Protein AF-A0A183H4Y2-F1 (afdb_monomer_lite)

Structure (mmCIF, N/CA/C/O backbone):
data_AF-A0A183H4Y2-F1
#
_entry.id   AF-A0A183H4Y2-F1
#
loop_
_atom_site.group_PDB
_atom_site.id
_atom_site.type_symbol
_atom_site.label_atom_id
_atom_site.label_alt_id
_atom_site.label_comp_id
_atom_site.label_asym_id
_atom_site.label_entity_id
_atom_site.label_seq_id
_atom_site.pdbx_PDB_ins_code
_atom_site.Cartn_x
_atom_site.Cartn_y
_atom_site.Cartn_z
_atom_site.occupancy
_atom_site.B_iso_or_equiv
_atom_site.auth_seq_id
_atom_site.auth_comp_id
_atom_site.auth_asym_id
_atom_site.auth_atom_id
_atom_site.pdbx_PDB_model_num
ATOM 1 N N . MET A 1 1 ? 34.879 16.939 7.300 1.00 57.47 1 MET A N 1
ATOM 2 C CA . MET A 1 1 ? 33.746 17.148 6.370 1.00 57.47 1 MET A CA 1
ATOM 3 C C . MET A 1 1 ? 32.665 16.121 6.685 1.00 57.47 1 MET A C 1
ATOM 5 O O . MET A 1 1 ? 32.952 14.937 6.594 1.00 57.47 1 MET A O 1
ATOM 9 N N . ARG A 1 2 ? 31.467 16.525 7.132 1.00 61.78 2 ARG A N 1
ATOM 10 C CA . ARG A 1 2 ? 30.341 15.595 7.344 1.00 61.78 2 ARG A CA 1
ATOM 11 C C . ARG A 1 2 ? 29.451 15.633 6.103 1.00 61.78 2 ARG A C 1
ATOM 13 O O . ARG A 1 2 ? 28.787 16.639 5.870 1.00 61.78 2 ARG A O 1
ATOM 20 N N . SER A 1 3 ? 29.492 14.572 5.300 1.00 68.06 3 SER A N 1
ATOM 21 C CA . SER A 1 3 ? 28.592 14.394 4.158 1.00 68.06 3 SER A CA 1
ATOM 22 C C . SER A 1 3 ? 27.166 14.215 4.680 1.00 68.06 3 SER A C 1
ATOM 24 O O . SER A 1 3 ? 26.912 13.315 5.482 1.00 68.06 3 SER A O 1
ATOM 26 N N . ARG A 1 4 ? 26.245 15.103 4.294 1.00 67.62 4 ARG A N 1
ATOM 27 C CA . ARG A 1 4 ? 24.822 14.964 4.620 1.00 67.62 4 ARG A CA 1
ATOM 28 C C . ARG A 1 4 ? 24.182 14.113 3.528 1.00 67.62 4 ARG A C 1
ATOM 30 O O . ARG A 1 4 ? 23.989 14.601 2.419 1.00 67.62 4 ARG A O 1
ATOM 37 N N . ARG A 1 5 ? 23.867 12.850 3.827 1.00 73.12 5 ARG A N 1
ATOM 38 C CA . ARG A 1 5 ? 22.968 12.062 2.974 1.00 73.12 5 ARG A CA 1
ATOM 39 C C . ARG A 1 5 ? 21.549 12.597 3.154 1.00 73.12 5 ARG A C 1
ATOM 41 O O . ARG A 1 5 ? 21.084 12.727 4.283 1.00 73.12 5 ARG A O 1
ATOM 48 N N . ILE A 1 6 ? 20.891 12.933 2.049 1.00 73.00 6 ILE A N 1
ATOM 49 C CA . ILE A 1 6 ? 19.457 13.228 2.025 1.00 73.00 6 ILE A CA 1
ATOM 50 C C . ILE A 1 6 ? 18.742 11.878 1.953 1.00 73.00 6 ILE A C 1
ATOM 52 O O . ILE A 1 6 ? 19.039 11.081 1.068 1.00 73.00 6 ILE A O 1
ATOM 56 N N . ILE A 1 7 ? 17.856 11.611 2.911 1.00 77.88 7 ILE A N 1
ATOM 57 C CA . ILE A 1 7 ? 17.070 10.375 2.986 1.00 77.88 7 ILE A CA 1
ATOM 58 C C . ILE A 1 7 ? 15.661 10.696 2.488 1.00 77.88 7 ILE A C 1
ATOM 60 O O . ILE A 1 7 ? 15.020 11.608 3.011 1.00 77.88 7 ILE A O 1
ATOM 64 N N . PHE A 1 8 ? 15.185 9.948 1.493 1.00 79.19 8 PHE A N 1
ATOM 65 C CA . PHE A 1 8 ? 13.812 10.039 1.002 1.00 79.19 8 PHE A CA 1
ATOM 66 C C . PHE A 1 8 ? 12.956 8.997 1.722 1.00 79.19 8 PHE A C 1
ATOM 68 O O . PHE A 1 8 ? 13.274 7.812 1.701 1.00 79.19 8 PHE A O 1
ATOM 75 N N . GLN A 1 9 ? 11.896 9.447 2.395 1.00 83.12 9 GLN A N 1
ATOM 76 C CA . GLN A 1 9 ? 10.962 8.586 3.122 1.00 83.12 9 GLN A CA 1
ATOM 77 C C . GLN A 1 9 ? 9.564 8.745 2.526 1.00 83.12 9 GLN A C 1
ATOM 79 O O . GLN A 1 9 ? 9.090 9.869 2.352 1.00 83.12 9 GLN A O 1
ATOM 84 N N . HIS A 1 10 ? 8.905 7.623 2.240 1.00 83.69 10 HIS A N 1
ATOM 85 C CA . HIS A 1 10 ? 7.562 7.576 1.667 1.00 83.69 10 HIS A CA 1
ATOM 86 C C . HIS A 1 10 ? 6.640 6.754 2.571 1.00 83.69 10 HIS A C 1
ATOM 88 O O . HIS A 1 10 ? 7.053 5.734 3.116 1.00 83.69 10 HIS A O 1
ATOM 94 N N . ILE A 1 11 ? 5.396 7.210 2.737 1.00 86.44 11 ILE A N 1
ATOM 95 C CA . ILE A 1 11 ? 4.360 6.512 3.507 1.00 86.44 11 ILE A CA 1
ATOM 96 C C . ILE A 1 11 ? 3.352 5.935 2.518 1.00 86.44 11 ILE A C 1
ATOM 98 O O . ILE A 1 11 ? 2.874 6.649 1.636 1.00 86.44 11 ILE A O 1
ATOM 102 N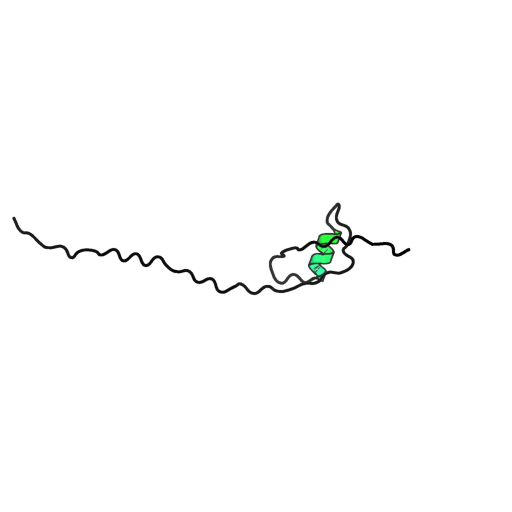 N . LEU A 1 12 ? 3.026 4.655 2.684 1.00 85.62 12 LEU A N 1
ATOM 103 C CA . LEU A 1 12 ? 2.089 3.921 1.841 1.00 85.62 12 LEU A CA 1
ATOM 104 C C . LEU A 1 12 ? 0.980 3.334 2.718 1.00 85.62 12 LEU A C 1
ATOM 106 O O . LEU A 1 12 ? 1.256 2.785 3.783 1.00 85.62 12 LEU A O 1
ATOM 110 N N . ALA A 1 13 ? -0.268 3.454 2.267 1.00 87.62 13 ALA A N 1
ATOM 111 C CA . ALA A 1 13 ? -1.394 2.727 2.840 1.00 87.62 13 ALA A CA 1
ATOM 112 C C . ALA A 1 13 ? -1.603 1.450 2.023 1.00 87.62 13 ALA A C 1
ATOM 114 O O . ALA A 1 13 ? -1.716 1.520 0.799 1.00 87.62 13 ALA A O 1
ATOM 115 N N . VAL A 1 14 ? -1.637 0.303 2.697 1.00 83.25 14 VAL A N 1
ATOM 116 C CA . VAL A 1 14 ? -1.848 -1.007 2.074 1.00 83.25 14 VAL A CA 1
ATOM 117 C C . VAL A 1 14 ? -3.152 -1.580 2.615 1.00 83.25 14 VAL A C 1
ATOM 119 O O . VAL A 1 14 ? -3.438 -1.433 3.803 1.00 83.25 14 VAL A O 1
ATOM 122 N N . ASP A 1 15 ? -3.964 -2.160 1.734 1.00 82.00 15 ASP A N 1
ATOM 123 C CA . ASP A 1 15 ? -5.237 -2.775 2.109 1.00 82.00 15 ASP A CA 1
ATOM 124 C C . ASP A 1 15 ? -5.010 -4.209 2.625 1.00 82.00 15 ASP A C 1
ATOM 126 O O . ASP A 1 15 ? -4.240 -4.970 2.035 1.00 82.00 15 ASP A O 1
ATOM 130 N N . GLY A 1 16 ? -5.676 -4.574 3.724 1.00 72.88 16 GLY A N 1
ATOM 131 C CA . GLY A 1 16 ? -5.567 -5.889 4.377 1.00 72.88 16 GLY A CA 1
ATOM 132 C C . GLY A 1 16 ? -4.314 -6.126 5.242 1.00 72.88 16 GLY A C 1
ATOM 133 O O . GLY A 1 16 ? -3.481 -5.244 5.439 1.00 72.88 16 GLY A O 1
ATOM 134 N N . ASP A 1 17 ? -4.181 -7.354 5.762 1.00 68.06 17 ASP A N 1
ATOM 135 C CA . ASP A 1 17 ? -3.032 -7.832 6.560 1.00 68.06 17 ASP A CA 1
ATOM 136 C C . ASP A 1 17 ? -1.809 -8.141 5.674 1.00 68.06 17 ASP A C 1
ATOM 138 O O . ASP A 1 17 ? -1.208 -9.217 5.744 1.00 68.06 17 ASP A O 1
ATOM 142 N N . ALA A 1 18 ? -1.450 -7.221 4.780 1.00 69.75 18 ALA A N 1
ATOM 143 C CA . ALA A 1 18 ? -0.271 -7.389 3.947 1.00 69.75 18 ALA A CA 1
ATOM 144 C C . ALA A 1 18 ? 0.983 -7.339 4.830 1.00 69.75 18 ALA A C 1
ATOM 146 O O . ALA A 1 18 ? 1.270 -6.336 5.490 1.00 69.75 18 ALA A O 1
ATOM 147 N N . SER A 1 19 ? 1.752 -8.429 4.836 1.00 78.56 19 SER A N 1
ATOM 148 C CA . SER A 1 19 ? 3.042 -8.449 5.523 1.00 78.56 19 SER A CA 1
ATOM 149 C C . SER A 1 19 ? 3.992 -7.443 4.873 1.00 78.56 19 SER A C 1
ATOM 151 O O . SER A 1 19 ? 3.988 -7.273 3.651 1.00 78.56 19 SER A O 1
ATOM 153 N N . ALA A 1 20 ? 4.878 -6.834 5.667 1.00 80.44 20 ALA A N 1
ATOM 154 C CA . ALA A 1 20 ? 5.939 -5.966 5.153 1.00 80.44 20 ALA A CA 1
ATOM 155 C C . ALA A 1 20 ? 6.751 -6.639 4.027 1.00 80.44 20 ALA A C 1
ATOM 157 O O . ALA A 1 20 ? 7.163 -5.967 3.089 1.00 80.44 20 ALA A O 1
ATOM 158 N N . ALA A 1 21 ? 6.916 -7.967 4.074 1.00 82.38 21 ALA A N 1
ATOM 159 C CA . ALA A 1 21 ? 7.594 -8.733 3.028 1.00 82.38 21 ALA A CA 1
ATOM 160 C C . ALA A 1 21 ? 6.833 -8.744 1.689 1.00 82.38 21 ALA A C 1
ATOM 162 O O . ALA A 1 21 ? 7.449 -8.634 0.636 1.00 82.38 21 ALA A O 1
ATOM 163 N N . GLN A 1 22 ? 5.500 -8.831 1.714 1.00 85.44 22 GLN A N 1
ATOM 164 C CA . GLN A 1 22 ? 4.687 -8.770 0.493 1.00 85.44 22 GLN A CA 1
ATOM 165 C C . GLN A 1 22 ? 4.690 -7.358 -0.102 1.00 85.44 22 GLN A C 1
ATOM 167 O O . GLN A 1 22 ? 4.707 -7.198 -1.318 1.00 85.44 22 GLN A O 1
ATOM 172 N N . ALA A 1 23 ? 4.713 -6.333 0.755 1.00 84.38 23 ALA A N 1
ATOM 173 C CA . ALA A 1 23 ? 4.858 -4.952 0.312 1.00 84.38 23 ALA A CA 1
ATOM 174 C C . ALA A 1 23 ? 6.235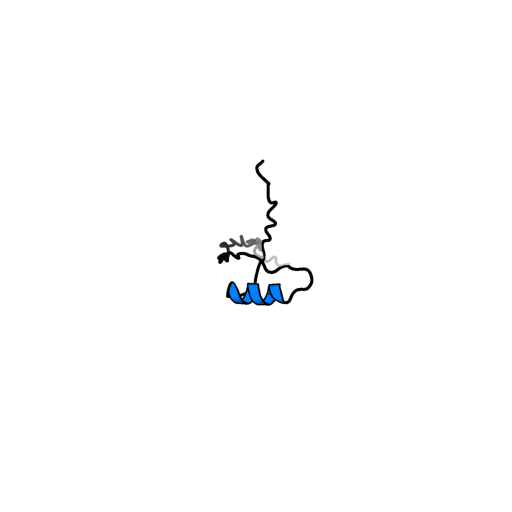 -4.694 -0.332 1.00 84.38 23 ALA A C 1
ATOM 176 O O . ALA A 1 23 ? 6.296 -4.008 -1.347 1.00 84.38 23 ALA A O 1
ATOM 177 N N . MET A 1 24 ? 7.319 -5.266 0.214 1.00 85.94 24 MET A N 1
ATOM 178 C CA . MET A 1 24 ? 8.657 -5.218 -0.401 1.00 85.94 24 MET A CA 1
ATOM 179 C C . MET A 1 24 ? 8.653 -5.811 -1.811 1.00 85.94 24 MET A C 1
ATOM 181 O O . MET A 1 24 ? 9.051 -5.131 -2.750 1.00 85.94 24 MET A O 1
ATOM 185 N N . ASP A 1 25 ? 8.166 -7.046 -1.956 1.00 87.56 25 ASP A N 1
ATOM 186 C CA . ASP A 1 25 ? 8.145 -7.773 -3.233 1.00 87.56 25 ASP A CA 1
ATOM 187 C C . ASP A 1 25 ? 7.343 -7.012 -4.304 1.00 87.56 25 ASP A C 1
ATOM 189 O O . ASP A 1 25 ? 7.790 -6.821 -5.435 1.00 87.56 25 ASP A O 1
ATOM 193 N N . ALA A 1 26 ? 6.192 -6.452 -3.917 1.00 86.38 26 ALA A N 1
ATOM 194 C CA . ALA A 1 26 ? 5.400 -5.607 -4.803 1.00 86.38 26 ALA A CA 1
ATOM 195 C C . ALA A 1 26 ? 6.150 -4.339 -5.255 1.00 86.38 26 ALA A C 1
ATOM 197 O O . ALA A 1 26 ? 6.028 -3.945 -6.414 1.00 86.38 26 ALA A O 1
ATOM 198 N N . LEU A 1 27 ? 6.926 -3.701 -4.368 1.00 86.00 27 LEU A N 1
ATOM 199 C CA . LEU A 1 27 ? 7.716 -2.508 -4.698 1.00 86.00 27 LEU A CA 1
ATOM 200 C C . LEU A 1 27 ? 8.910 -2.827 -5.602 1.00 86.00 27 LEU A C 1
ATOM 202 O O . LEU A 1 27 ? 9.229 -2.020 -6.472 1.00 86.00 27 LEU A O 1
ATOM 206 N N . GLU A 1 28 ? 9.542 -3.991 -5.438 1.00 87.12 28 GLU A N 1
ATOM 207 C CA . GLU A 1 28 ? 10.633 -4.450 -6.310 1.00 87.12 28 GLU A CA 1
ATOM 208 C C . GLU A 1 28 ? 10.171 -4.642 -7.762 1.00 87.12 28 GLU A C 1
ATOM 210 O O . GLU A 1 28 ? 10.935 -4.404 -8.698 1.00 87.12 28 GLU A O 1
ATOM 215 N N . GLY A 1 29 ? 8.902 -5.005 -7.962 1.00 86.56 29 GLY A N 1
ATOM 216 C CA . GLY A 1 29 ? 8.294 -5.119 -9.287 1.00 86.56 29 GLY A CA 1
ATOM 217 C C . GLY A 1 29 ? 7.904 -3.787 -9.943 1.00 86.56 29 GLY A C 1
ATOM 218 O O . GLY A 1 29 ? 7.541 -3.782 -11.123 1.00 86.56 29 GLY A O 1
ATOM 219 N N . MET A 1 30 ? 7.942 -2.657 -9.225 1.00 85.88 30 MET A N 1
ATOM 220 C CA . MET A 1 30 ? 7.479 -1.369 -9.753 1.00 85.88 30 MET A CA 1
ATOM 221 C C . MET A 1 30 ? 8.584 -0.623 -10.521 1.00 85.88 30 MET A C 1
ATOM 223 O O . MET A 1 30 ? 9.626 -0.288 -9.954 1.00 85.88 30 MET A O 1
ATOM 227 N N . PRO A 1 31 ? 8.361 -0.262 -11.800 1.00 85.38 31 PRO A N 1
ATOM 228 C CA . PRO A 1 31 ? 9.354 0.475 -12.569 1.00 85.38 31 PRO A CA 1
ATOM 229 C C . PRO A 1 31 ? 9.578 1.872 -11.977 1.00 85.38 31 PRO A C 1
ATOM 231 O O . PRO A 1 31 ? 8.633 2.617 -11.723 1.00 85.38 31 PRO A O 1
ATOM 234 N N . GLY A 1 32 ? 10.847 2.242 -11.791 1.00 82.56 32 GLY A N 1
ATOM 235 C CA . GLY A 1 32 ? 11.236 3.550 -11.254 1.00 82.56 32 GLY A CA 1
ATOM 236 C C . GLY A 1 32 ? 11.228 3.649 -9.725 1.00 82.56 32 GLY A C 1
ATOM 237 O O . GLY A 1 32 ? 11.540 4.716 -9.196 1.00 82.56 32 GLY A O 1
ATOM 238 N N . ILE A 1 33 ? 10.924 2.558 -9.018 1.00 81.25 33 ILE A N 1
ATOM 239 C CA . ILE A 1 33 ? 11.099 2.445 -7.570 1.00 81.25 33 ILE A CA 1
ATOM 240 C C . ILE A 1 33 ? 12.407 1.692 -7.306 1.00 81.25 33 ILE A C 1
ATOM 242 O O . ILE A 1 33 ? 12.635 0.615 -7.845 1.00 81.25 33 ILE A O 1
ATOM 246 N N . ASN A 1 34 ? 13.282 2.267 -6.481 1.00 78.94 34 ASN A N 1
ATOM 247 C CA . ASN A 1 34 ? 14.408 1.518 -5.927 1.00 78.94 34 ASN A CA 1
ATOM 248 C C . ASN A 1 34 ? 13.915 0.701 -4.734 1.00 78.94 34 ASN A C 1
ATOM 250 O O . ASN A 1 34 ? 13.136 1.218 -3.928 1.00 78.94 34 ASN A O 1
ATOM 254 N N . THR A 1 35 ? 14.413 -0.528 -4.590 1.00 77.69 35 THR A N 1
ATOM 255 C CA . THR A 1 35 ? 14.149 -1.363 -3.416 1.00 77.69 35 THR A CA 1
ATOM 256 C C . THR A 1 35 ? 14.485 -0.577 -2.143 1.00 77.69 35 THR A C 1
ATOM 258 O O . THR A 1 35 ? 15.621 -0.110 -2.001 1.00 77.69 35 THR A O 1
ATOM 261 N N . PRO A 1 36 ? 13.520 -0.366 -1.231 1.00 77.50 36 PRO A N 1
ATOM 262 C CA . PRO A 1 36 ? 13.778 0.381 -0.009 1.00 77.50 36 PRO A CA 1
ATOM 263 C C . PRO A 1 36 ? 14.715 -0.415 0.911 1.00 77.50 36 PRO A C 1
ATOM 265 O O . PRO A 1 36 ? 14.571 -1.623 1.062 1.00 77.50 36 PRO A O 1
ATOM 268 N N . GLU A 1 37 ? 15.673 0.261 1.553 1.00 82.31 37 GLU A N 1
ATOM 269 C CA . GLU A 1 37 ? 16.652 -0.395 2.442 1.00 82.31 37 GLU A CA 1
ATOM 270 C C . GLU A 1 37 ? 15.999 -0.959 3.717 1.00 82.31 37 GLU A C 1
ATOM 272 O O . GLU A 1 37 ? 16.433 -1.982 4.242 1.00 82.31 37 GLU A O 1
ATOM 277 N N . CYS A 1 38 ? 14.943 -0.295 4.202 1.00 77.69 38 CYS A N 1
ATOM 278 C CA . CYS A 1 38 ? 14.175 -0.676 5.384 1.00 77.69 38 CYS A CA 1
ATOM 279 C C . CYS A 1 38 ? 12.702 -0.294 5.198 1.00 77.69 38 CYS A C 1
ATOM 281 O O . CYS A 1 38 ? 12.402 0.808 4.734 1.00 77.69 38 CYS A O 1
ATOM 283 N N . LEU A 1 39 ? 11.790 -1.154 5.656 1.00 80.06 39 LEU A N 1
ATOM 284 C CA . LEU A 1 39 ? 10.373 -0.828 5.813 1.00 80.06 39 LEU A CA 1
ATOM 285 C C . LEU A 1 39 ? 9.945 -0.989 7.269 1.00 80.06 39 LEU A C 1
ATOM 287 O O . LEU A 1 39 ? 10.284 -1.969 7.930 1.00 80.06 39 LEU A O 1
ATOM 291 N N . THR A 1 40 ? 9.128 -0.048 7.731 1.00 83.75 40 THR A N 1
ATOM 292 C CA . THR A 1 40 ? 8.418 -0.137 9.008 1.00 83.75 40 THR A CA 1
ATOM 293 C C . THR A 1 40 ? 6.932 -0.234 8.702 1.00 83.75 40 THR A C 1
ATOM 295 O O . THR A 1 40 ? 6.392 0.632 8.017 1.00 83.75 40 THR A O 1
ATOM 298 N N . SER A 1 41 ? 6.270 -1.275 9.207 1.00 83.69 41 SER A N 1
ATOM 299 C CA . SER A 1 41 ? 4.816 -1.423 9.105 1.00 83.69 41 SER A CA 1
ATOM 300 C C . SER A 1 41 ? 4.153 -1.077 10.437 1.00 83.69 41 SER A C 1
ATOM 302 O O . SER A 1 41 ? 4.697 -1.350 11.507 1.00 83.69 41 SER A O 1
ATOM 304 N N . ALA A 1 42 ? 2.982 -0.447 10.370 1.00 84.12 42 ALA A N 1
ATOM 305 C CA . ALA A 1 42 ? 2.160 -0.141 11.530 1.00 84.12 42 ALA A CA 1
ATOM 306 C C . ALA A 1 42 ? 0.691 -0.393 11.184 1.00 84.12 42 ALA A C 1
ATOM 308 O O . ALA A 1 42 ? 0.213 0.044 10.138 1.00 84.12 42 ALA A O 1
ATOM 309 N N . VAL A 1 43 ? -0.022 -1.083 12.074 1.00 83.44 43 VAL A N 1
ATOM 310 C CA . VAL A 1 43 ? -1.470 -1.277 11.953 1.00 83.44 43 VAL A CA 1
ATOM 311 C C . VAL A 1 43 ? -2.167 -0.074 12.579 1.00 83.44 43 VAL A C 1
ATOM 313 O O . VAL A 1 43 ? -1.973 0.219 13.759 1.00 83.44 43 VAL A O 1
ATOM 316 N N . CYS A 1 44 ? -2.988 0.619 11.791 1.00 80.62 44 CYS A N 1
ATOM 317 C CA . CYS A 1 44 ? -3.773 1.765 12.243 1.00 80.62 44 CYS A CA 1
ATOM 318 C C . CYS A 1 44 ? -5.219 1.323 12.520 1.00 80.62 44 CYS A C 1
ATOM 320 O O . CYS A 1 44 ? -6.006 1.228 11.575 1.00 80.62 44 CYS A O 1
ATOM 322 N N . PRO A 1 45 ? -5.608 1.049 13.781 1.00 81.50 45 PRO A N 1
ATOM 323 C CA . PRO A 1 45 ? -6.995 0.728 14.093 1.00 81.50 45 PRO A CA 1
ATOM 324 C C . PRO A 1 45 ? -7.898 1.924 13.766 1.00 81.50 45 PRO A C 1
ATOM 326 O O . PRO A 1 45 ? -7.567 3.075 14.060 1.00 81.50 45 PRO A O 1
ATOM 329 N N . GLY A 1 46 ? -9.051 1.651 13.152 1.00 82.19 46 GLY A N 1
ATOM 330 C CA . GLY A 1 46 ? -10.014 2.685 12.787 1.00 82.19 46 GLY A CA 1
ATOM 331 C C . GLY A 1 46 ? -10.467 3.487 14.009 1.00 82.19 46 GLY A C 1
ATOM 332 O O . GLY A 1 46 ? -10.888 2.921 15.018 1.00 82.19 46 GLY A O 1
ATOM 333 N 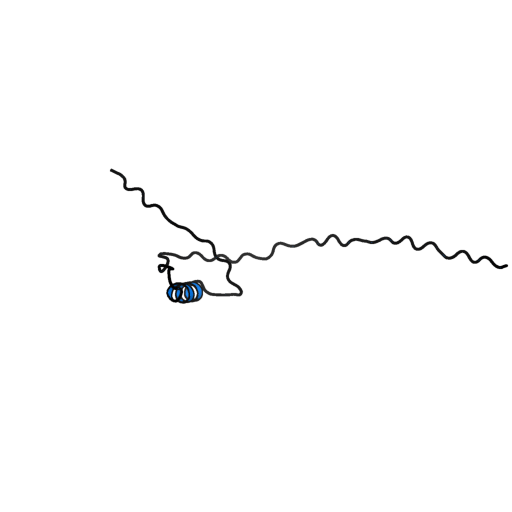N . ALA A 1 47 ? -10.401 4.816 13.920 1.00 83.75 47 ALA A N 1
ATOM 334 C CA . ALA A 1 47 ? -10.886 5.674 14.992 1.00 83.75 47 ALA A CA 1
ATOM 335 C C . ALA A 1 47 ? -12.416 5.529 15.150 1.00 83.75 47 ALA A C 1
ATOM 337 O O . ALA A 1 47 ? -13.135 5.551 14.142 1.00 83.75 47 ALA A O 1
ATOM 338 N N . PRO A 1 48 ? -12.952 5.443 16.385 1.00 84.19 48 PRO A N 1
ATOM 339 C CA . PRO A 1 48 ? -14.391 5.436 16.615 1.00 84.19 48 PRO A CA 1
ATOM 340 C C . PRO A 1 48 ? -15.040 6.700 16.042 1.00 84.19 48 PRO A C 1
ATOM 342 O O . PRO A 1 48 ? -14.878 7.806 16.561 1.00 84.19 48 PRO A O 1
ATOM 345 N N . ARG A 1 49 ? -15.799 6.557 14.953 1.00 84.81 49 ARG A N 1
ATOM 346 C CA . ARG A 1 49 ? -16.484 7.686 14.319 1.00 84.81 49 ARG A CA 1
ATOM 347 C C . ARG A 1 49 ? -17.875 7.848 14.924 1.00 84.81 49 ARG A C 1
ATOM 349 O O . ARG A 1 49 ? -18.804 7.137 14.542 1.00 84.81 49 ARG A O 1
ATOM 356 N N . ARG A 1 50 ? -18.049 8.817 15.832 1.00 82.50 50 ARG A N 1
ATOM 357 C CA . ARG A 1 50 ? -19.385 9.239 16.289 1.00 82.50 50 ARG A CA 1
ATOM 358 C C . ARG A 1 50 ? -20.150 9.815 15.099 1.00 82.50 50 ARG A C 1
ATOM 360 O O . ARG A 1 50 ? -19.886 10.930 14.658 1.00 82.50 50 ARG A O 1
ATOM 367 N N . ARG A 1 51 ? -21.103 9.055 14.561 1.00 78.25 51 ARG A N 1
ATOM 368 C CA . ARG A 1 51 ? -22.138 9.610 13.689 1.00 78.25 51 ARG A CA 1
ATOM 369 C C . ARG A 1 51 ? -23.167 10.264 14.604 1.00 78.25 51 ARG A C 1
ATOM 371 O O . ARG A 1 51 ? -24.014 9.573 15.159 1.00 78.25 51 ARG A O 1
ATOM 378 N N . THR A 1 52 ? -23.073 11.576 14.804 1.00 71.69 52 THR A N 1
ATOM 379 C CA . THR A 1 52 ? -24.212 12.337 15.327 1.00 71.69 52 THR A CA 1
ATOM 380 C C . THR A 1 52 ? -25.305 12.228 14.272 1.00 71.69 52 THR A C 1
ATOM 382 O O . THR A 1 52 ? -25.230 12.876 13.23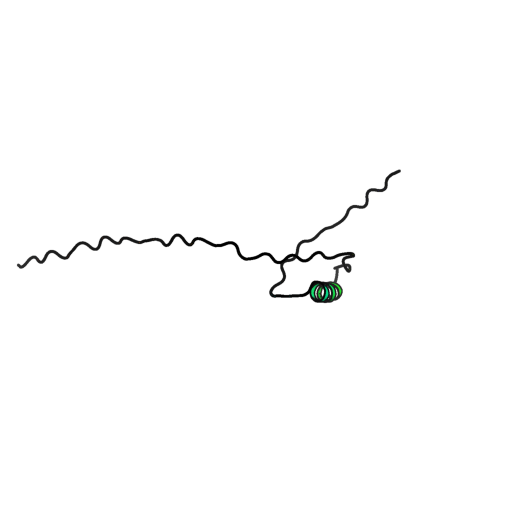0 1.00 71.69 52 THR A O 1
ATOM 385 N N . GLY A 1 53 ? -26.250 11.312 14.487 1.00 65.56 53 GLY A N 1
ATOM 386 C CA . GLY A 1 53 ? -27.441 11.217 13.661 1.00 65.56 53 GLY A CA 1
ATOM 387 C C . GLY A 1 53 ? -28.154 12.560 13.706 1.00 65.56 53 GLY A C 1
ATOM 388 O O . GLY A 1 53 ? -28.332 13.125 14.785 1.00 65.56 53 GLY A O 1
ATOM 389 N N . GLN A 1 54 ? -28.531 13.088 12.544 1.00 60.75 54 GLN A N 1
ATOM 390 C CA . GLN A 1 54 ? -29.597 14.075 12.503 1.00 60.75 54 GLN A CA 1
ATOM 391 C C . GLN A 1 54 ? -30.828 13.402 13.102 1.00 60.75 54 GLN A C 1
ATOM 393 O O . GLN A 1 54 ? -31.480 12.581 12.463 1.00 60.75 54 GLN A O 1
ATOM 398 N N . ILE A 1 55 ? -31.104 13.712 14.362 1.00 59.72 55 ILE A N 1
ATOM 399 C CA . ILE A 1 55 ? -32.405 13.470 14.954 1.00 59.72 55 ILE A CA 1
ATOM 400 C C . ILE A 1 55 ? -33.289 14.555 14.335 1.00 59.72 55 ILE A C 1
ATOM 402 O O . ILE A 1 55 ? -33.367 15.674 14.838 1.00 59.72 55 ILE A O 1
ATOM 406 N N . CYS A 1 56 ? -33.857 14.272 13.163 1.00 55.06 56 CYS A N 1
ATOM 407 C CA . CYS A 1 56 ? -34.965 15.051 12.635 1.00 55.06 56 CYS A CA 1
ATOM 408 C C . CYS A 1 56 ? -36.156 14.788 13.558 1.00 55.06 56 CYS A C 1
ATOM 410 O O . CYS A 1 56 ? -36.942 13.875 13.324 1.00 55.06 56 CYS A O 1
ATOM 412 N N . ASN A 1 57 ? -36.272 15.578 14.624 1.00 55.19 57 ASN A N 1
ATOM 413 C CA . ASN A 1 57 ? -37.548 15.785 15.290 1.00 55.19 57 ASN A CA 1
ATOM 414 C C . ASN A 1 57 ? -38.420 16.563 14.301 1.00 55.19 57 ASN A C 1
ATOM 416 O O . ASN A 1 57 ? -38.472 17.788 14.318 1.00 55.19 57 ASN A O 1
ATOM 420 N N . SER A 1 58 ? -39.025 15.854 13.353 1.00 51.81 58 SER A N 1
ATOM 421 C CA . SER A 1 58 ? -40.197 16.375 12.675 1.00 51.81 58 SER A CA 1
ATOM 422 C C . SER A 1 58 ? -41.302 16.366 13.720 1.00 51.81 58 SER A C 1
ATOM 424 O O . SER A 1 58 ? -41.880 15.316 13.991 1.00 51.81 58 SER A O 1
ATOM 426 N N . ASP A 1 59 ? -41.538 17.519 14.346 1.00 56.06 59 ASP A N 1
ATOM 427 C CA . ASP A 1 59 ? -42.740 17.803 15.124 1.00 56.06 59 ASP A CA 1
ATOM 428 C C . ASP A 1 59 ? -43.957 17.626 14.203 1.00 56.06 59 ASP A C 1
ATOM 430 O O . ASP A 1 59 ? -44.454 18.564 13.579 1.00 56.06 59 ASP A O 1
ATOM 434 N N . GLN A 1 60 ? -44.396 16.377 14.046 1.00 53.28 60 GLN A N 1
ATOM 435 C CA . GLN A 1 60 ? -45.634 16.033 13.377 1.00 53.28 60 GLN A CA 1
ATOM 436 C C . GLN A 1 60 ? -46.760 16.488 14.302 1.00 53.28 60 GLN A C 1
ATOM 438 O O . GLN A 1 60 ? -47.074 15.847 15.304 1.00 53.28 60 GLN A O 1
ATOM 443 N N . THR A 1 61 ? -47.323 17.650 13.991 1.00 58.66 61 THR A N 1
ATOM 444 C CA . THR A 1 61 ? -48.482 18.202 14.685 1.00 58.66 61 THR A CA 1
ATOM 445 C C . THR A 1 61 ? -49.637 17.187 14.656 1.00 58.66 61 THR A C 1
ATOM 447 O O . THR A 1 61 ? -49.908 16.597 13.605 1.00 58.66 61 THR A O 1
ATOM 450 N N . PRO A 1 62 ? -50.332 16.938 15.784 1.00 52.00 62 PRO A N 1
ATOM 451 C CA . PRO A 1 62 ? -51.492 16.061 15.781 1.00 52.00 62 PRO A CA 1
ATOM 452 C C . PRO A 1 62 ? -52.619 16.720 14.981 1.00 52.00 62 PRO A C 1
ATOM 454 O O . PRO A 1 62 ? -53.018 17.857 15.248 1.00 52.00 62 PRO A O 1
ATOM 457 N N . VAL A 1 63 ? -53.109 15.983 13.984 1.00 58.94 63 VAL A N 1
ATOM 458 C CA . VAL A 1 63 ? -54.263 16.318 13.147 1.00 58.94 63 VAL A CA 1
ATOM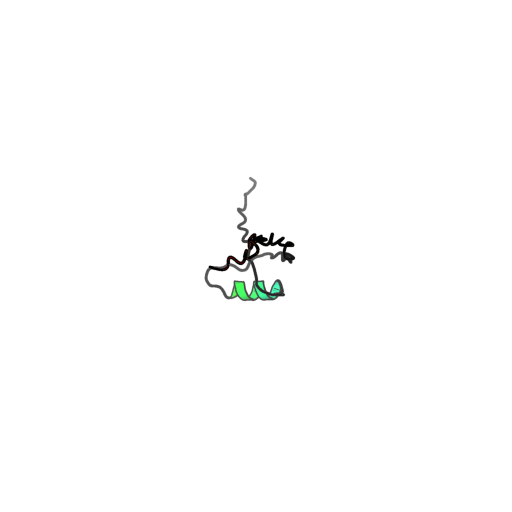 459 C C . VAL A 1 63 ? -55.430 16.706 14.050 1.00 58.94 63 VAL A C 1
ATOM 461 O O . VAL A 1 63 ? -56.001 15.862 14.736 1.00 58.94 63 VAL A O 1
ATOM 464 N N . THR A 1 64 ? -55.782 17.992 14.065 1.00 56.44 64 THR A N 1
ATOM 465 C CA . THR A 1 64 ? -57.041 18.433 14.661 1.00 56.44 64 THR A CA 1
ATOM 466 C C . THR A 1 64 ? -58.117 18.292 13.598 1.00 56.44 64 THR A C 1
ATOM 468 O O . THR A 1 64 ? -58.213 19.086 12.664 1.00 56.44 64 THR A O 1
ATOM 471 N N . GLU A 1 65 ? -58.885 17.220 13.741 1.00 61.41 65 GLU A N 1
ATOM 472 C CA . GLU A 1 65 ? -60.200 17.014 13.154 1.00 61.41 65 GLU A CA 1
ATOM 473 C C . GLU A 1 65 ? -61.021 18.318 13.206 1.00 61.41 65 GLU A C 1
ATOM 475 O O . GLU A 1 65 ? -61.259 18.877 14.279 1.00 61.41 65 GLU A O 1
ATOM 480 N N . ARG A 1 66 ? -61.445 18.831 12.046 1.00 57.12 66 ARG A N 1
ATOM 481 C CA . ARG A 1 66 ? -62.523 19.822 11.957 1.00 57.12 66 ARG A CA 1
ATOM 482 C C . ARG A 1 66 ? -63.513 19.404 10.879 1.00 57.12 66 ARG A C 1
ATOM 484 O O . ARG A 1 66 ? -63.272 19.564 9.689 1.00 57.12 66 ARG A O 1
ATOM 491 N N . ASN A 1 67 ? -64.608 18.853 11.383 1.00 47.44 67 ASN A N 1
ATOM 492 C CA . ASN A 1 67 ? -65.915 18.712 10.765 1.00 47.44 67 ASN A CA 1
ATOM 493 C C . ASN A 1 67 ? -66.406 20.064 10.205 1.00 47.44 67 ASN A C 1
ATOM 495 O O . ASN A 1 67 ? -66.511 21.019 10.980 1.00 47.44 67 ASN A O 1
ATOM 499 N N . ILE A 1 68 ? -66.684 20.114 8.896 1.00 56.66 68 ILE A N 1
ATOM 500 C CA . ILE A 1 68 ? -67.763 20.889 8.253 1.00 56.66 68 ILE A CA 1
ATOM 501 C C . ILE A 1 68 ? -68.307 20.098 7.062 1.00 56.66 68 ILE A C 1
ATOM 503 O O . ILE A 1 68 ? -67.486 19.456 6.367 1.00 56.66 68 ILE A O 1
#

Organism: NCBI:txid387005

Secondary structure (DSSP, 8-state):
----PPPP------SSS--HHHHHHHHHTSTTPPPPS-------PPP---------------------

pLDDT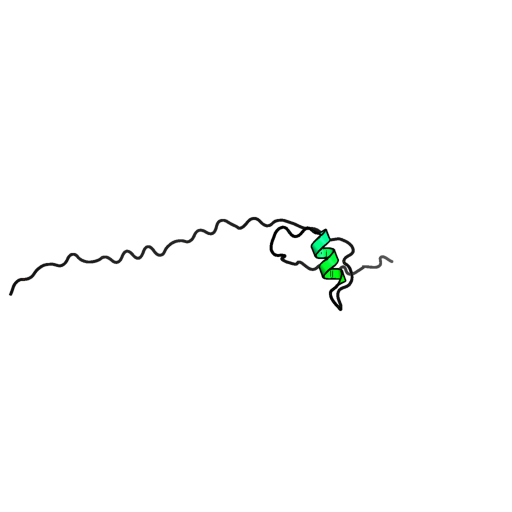: mean 74.58, std 11.72, range [47.44, 87.62]

Radius of gyration: 28.2 Å; chains: 1; bounding box: 102×30×29 Å

Sequence (68 aa):
MRSRRIIFQHILAVDGDASAAQAMDALEGMPGINTPECLTSAVCPGAPRRRTGQICNSDQTPVTERNI

Foldseek 3Di:
DDDDDDDDDDDDDDPDPDDPVNVQVVQVPDPPGDRDPDDDDDDDPDDPDDPPDPPPPPVPDPDDDDDD